Protein AF-A0A5J4TDN3-F1 (afdb_monomer_lite)

Radius of gyration: 13.09 Å; chains: 1; bounding box: 30×10×34 Å

Foldseek 3Di:
DDDPVQKDFDAWPDADLQFTKTWIARNVPRDIDIDTDGPQPDPVSVPD

pLDDT: mean 89.15, std 10.66, range [58.09, 98.0]

InterPro domains:
  IPR011009 Protein kinase-like domain superfamily [SSF56112] (8-44)

Organism: NCBI:txid222440

Structure (mmCIF, N/CA/C/O backbone):
data_AF-A0A5J4TDN3-F1
#
_entry.id   AF-A0A5J4TDN3-F1
#
loop_
_atom_site.group_PDB
_atom_site.id
_atom_site.type_symbol
_atom_site.label_atom_id
_atom_site.label_alt_id
_atom_site.label_comp_id
_atom_site.label_asym_id
_atom_site.label_entity_id
_atom_site.label_seq_id
_atom_site.pdbx_PDB_ins_code
_atom_site.Cartn_x
_atom_site.Cartn_y
_atom_site.Cartn_z
_atom_site.occupancy
_atom_site.B_iso_or_equiv
_atom_site.auth_seq_id
_atom_site.auth_comp_id
_atom_site.auth_asym_id
_atom_site.auth_atom_id
_atom_site.pdbx_PDB_model_num
ATOM 1 N N . MET A 1 1 ? 6.672 6.956 17.433 1.00 70.12 1 MET A N 1
ATOM 2 C CA . MET A 1 1 ? 7.317 6.322 16.262 1.00 70.12 1 MET A CA 1
ATOM 3 C C . MET A 1 1 ? 6.240 5.535 15.542 1.00 70.12 1 MET A C 1
ATOM 5 O O . MET A 1 1 ? 5.666 4.666 16.179 1.00 70.12 1 MET A O 1
ATOM 9 N N . LEU A 1 2 ? 5.918 5.891 14.296 1.00 78.19 2 LEU A N 1
ATOM 10 C CA . LEU A 1 2 ? 4.866 5.223 13.522 1.00 78.19 2 LEU A CA 1
ATOM 11 C C . LEU A 1 2 ? 5.375 3.840 13.093 1.00 78.19 2 LEU A C 1
ATOM 13 O O . LEU A 1 2 ? 6.416 3.758 12.433 1.00 78.19 2 LEU A O 1
ATOM 17 N N . LYS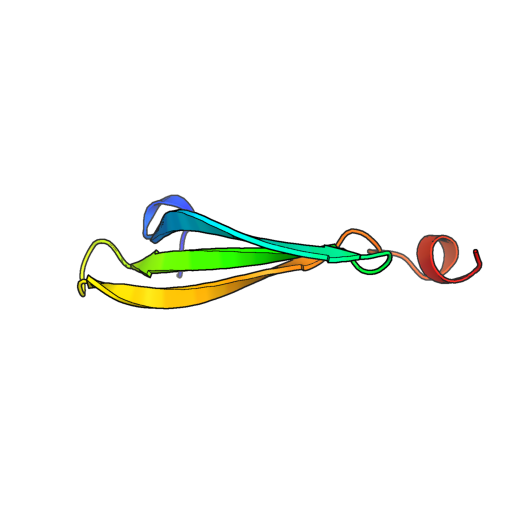 A 1 3 ? 4.707 2.758 13.497 1.00 92.69 3 LYS A N 1
ATOM 18 C CA . LYS A 1 3 ? 5.083 1.398 13.101 1.00 92.69 3 LYS A CA 1
ATOM 19 C C . LYS A 1 3 ? 4.140 0.907 12.021 1.00 92.69 3 LYS A C 1
ATOM 21 O O . LYS A 1 3 ? 2.946 1.153 12.048 1.00 92.69 3 LYS A O 1
ATOM 26 N N . LYS A 1 4 ? 4.669 0.084 11.120 1.00 90.81 4 LYS A N 1
ATOM 27 C CA . LYS A 1 4 ? 3.862 -0.575 10.088 1.00 90.81 4 LYS A CA 1
ATOM 28 C C . LYS A 1 4 ? 2.723 -1.430 10.679 1.00 90.81 4 LYS A C 1
ATOM 30 O O . LYS A 1 4 ? 1.719 -1.642 10.019 1.00 90.81 4 LYS A O 1
ATOM 35 N N . SER A 1 5 ? 2.896 -1.942 11.899 1.00 95.12 5 SER A N 1
ATOM 36 C CA . SER A 1 5 ? 1.880 -2.712 12.627 1.00 95.12 5 SER A CA 1
ATOM 37 C C . SER A 1 5 ? 0.697 -1.877 13.114 1.00 95.12 5 SER A C 1
ATOM 39 O O . SER A 1 5 ? -0.317 -2.459 13.481 1.00 95.12 5 SER A O 1
ATOM 41 N N . ASP A 1 6 ? 0.833 -0.550 13.145 1.00 96.31 6 ASP A N 1
ATOM 42 C CA . ASP A 1 6 ? -0.211 0.360 13.625 1.00 96.31 6 ASP A CA 1
ATOM 43 C C . ASP A 1 6 ? -1.280 0.603 12.546 1.00 96.31 6 ASP A C 1
ATOM 45 O O . ASP A 1 6 ? -2.344 1.148 12.830 1.00 96.31 6 ASP A O 1
ATOM 49 N N . ASP A 1 7 ? -1.026 0.145 11.317 1.00 96.38 7 ASP A N 1
ATOM 50 C CA . ASP A 1 7 ? 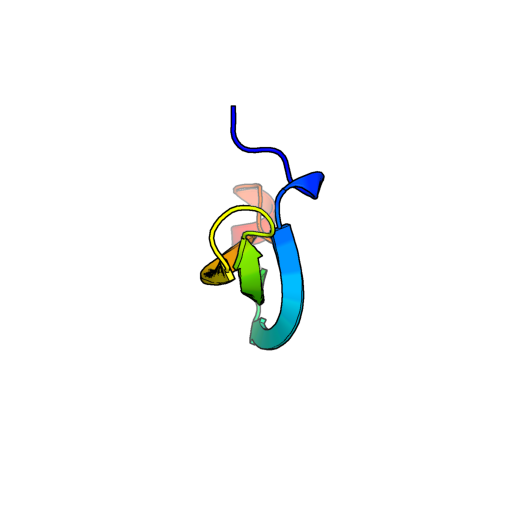-1.881 0.322 10.153 1.00 96.38 7 ASP A CA 1
ATOM 51 C C . ASP A 1 7 ? -2.269 -1.025 9.531 1.00 96.38 7 ASP A C 1
ATOM 53 O O . ASP A 1 7 ? -1.474 -1.964 9.421 1.00 96.38 7 ASP A O 1
ATOM 57 N N . ARG A 1 8 ? -3.502 -1.102 9.028 1.00 97.19 8 ARG A N 1
ATOM 58 C CA . ARG A 1 8 ? -4.008 -2.239 8.256 1.00 97.19 8 ARG A CA 1
ATOM 59 C C . ARG A 1 8 ? -4.168 -1.854 6.792 1.00 97.19 8 ARG A C 1
ATOM 61 O O . ARG A 1 8 ? -4.860 -0.892 6.467 1.00 97.19 8 ARG A O 1
ATOM 68 N N . VAL A 1 9 ? -3.587 -2.648 5.892 1.00 96.62 9 VAL A N 1
ATOM 69 C CA . VAL A 1 9 ? -3.797 -2.486 4.446 1.00 96.62 9 VAL A CA 1
ATOM 70 C C . VAL A 1 9 ? -5.216 -2.915 4.082 1.00 96.62 9 VAL A C 1
ATOM 72 O O . VAL A 1 9 ? -5.620 -4.038 4.377 1.00 96.62 9 VAL A O 1
ATOM 75 N N . ILE A 1 10 ? -5.956 -2.019 3.429 1.00 97.62 10 ILE A N 1
ATOM 76 C CA . ILE A 1 10 ? -7.314 -2.277 2.942 1.00 97.62 10 ILE A CA 1
ATOM 77 C C . ILE A 1 10 ? -7.255 -2.801 1.508 1.00 97.62 10 ILE A C 1
ATOM 79 O O . ILE A 1 10 ? -7.768 -3.877 1.219 1.00 97.62 10 ILE A O 1
ATOM 83 N N . ARG A 1 11 ? -6.632 -2.040 0.597 1.00 97.69 11 ARG A N 1
ATOM 84 C CA . ARG A 1 11 ? -6.507 -2.419 -0.820 1.00 97.69 11 ARG A CA 1
ATOM 85 C C . ARG A 1 11 ? -5.356 -1.708 -1.520 1.00 97.69 11 ARG A C 1
ATOM 87 O O . ARG A 1 11 ? -4.941 -0.623 -1.109 1.00 97.69 11 ARG A O 1
ATOM 94 N N . ALA A 1 12 ? -4.890 -2.293 -2.619 1.00 96.81 12 ALA A N 1
ATOM 95 C CA . ALA A 1 12 ? -4.034 -1.593 -3.569 1.00 96.81 12 ALA A CA 1
ATOM 96 C C . ALA A 1 12 ? -4.840 -0.512 -4.310 1.00 96.81 12 ALA A C 1
ATOM 98 O O . ALA A 1 12 ? -6.003 -0.719 -4.652 1.00 96.81 12 ALA A O 1
ATOM 99 N N . LEU A 1 13 ? -4.214 0.641 -4.540 1.00 96.88 13 LEU A N 1
ATOM 100 C CA . LEU A 1 13 ? -4.773 1.750 -5.323 1.00 96.88 13 LEU A CA 1
ATOM 101 C C . LEU A 1 13 ? -4.160 1.842 -6.723 1.00 96.88 13 LEU A C 1
ATOM 103 O O . LEU A 1 13 ? -4.732 2.473 -7.602 1.00 96.88 13 LEU A O 1
ATOM 107 N N . GLY A 1 14 ? -3.000 1.222 -6.933 1.00 94.56 14 GLY A N 1
ATOM 108 C CA . GLY A 1 14 ? -2.333 1.174 -8.228 1.00 94.56 14 GLY A CA 1
ATOM 109 C C . GLY A 1 14 ? -0.843 0.891 -8.094 1.00 94.56 14 GLY A C 1
ATOM 110 O O . GLY A 1 14 ? -0.249 1.076 -7.025 1.00 94.56 14 GLY A O 1
ATOM 111 N N . HIS A 1 15 ? -0.238 0.457 -9.196 1.00 94.00 15 HIS A N 1
ATOM 112 C CA . HIS A 1 15 ? 1.197 0.238 -9.319 1.00 94.00 15 HIS A CA 1
ATOM 113 C C . HIS A 1 15 ? 1.725 0.886 -10.603 1.00 94.00 15 HIS A C 1
ATOM 115 O O . HIS A 1 15 ? 1.020 0.982 -11.602 1.00 94.00 15 HIS A O 1
ATOM 121 N N . GLY A 1 16 ? 2.979 1.324 -10.571 1.00 88.25 16 GLY A N 1
ATOM 122 C CA . GLY A 1 16 ? 3.707 1.830 -11.731 1.00 88.25 16 GLY A CA 1
ATOM 123 C C . GLY A 1 16 ? 5.207 1.616 -11.557 1.00 88.25 16 GLY A C 1
ATOM 124 O O . GLY A 1 16 ? 5.638 1.066 -10.542 1.00 88.25 16 GLY A O 1
ATOM 125 N N . SER A 1 17 ? 6.001 2.088 -12.518 1.00 82.25 17 SER A N 1
ATOM 126 C CA . SER A 1 17 ? 7.468 1.938 -12.524 1.00 82.25 17 SER A CA 1
ATOM 127 C C . SER A 1 17 ? 8.133 2.422 -11.228 1.00 82.25 17 SER A C 1
ATOM 129 O O . SER A 1 17 ? 9.051 1.789 -10.721 1.00 82.25 17 SER A O 1
ATOM 131 N N . PHE A 1 18 ? 7.615 3.492 -10.622 1.00 82.00 18 PHE A N 1
ATOM 132 C CA . PHE A 1 18 ? 8.162 4.071 -9.389 1.00 82.00 18 PHE A CA 1
ATOM 133 C C . PHE A 1 18 ? 7.739 3.350 -8.098 1.00 82.00 18 PHE A C 1
ATOM 135 O O . PHE A 1 18 ? 8.332 3.574 -7.039 1.00 82.00 18 PHE A O 1
ATOM 142 N N . GLY A 1 19 ? 6.718 2.495 -8.156 1.00 90.94 19 GLY A N 1
ATOM 143 C CA . GLY A 1 19 ? 6.230 1.732 -7.011 1.00 90.94 19 GLY A CA 1
ATOM 144 C C . GLY A 1 19 ? 4.710 1.672 -6.902 1.00 90.94 19 GLY A C 1
ATOM 145 O O . GLY A 1 19 ? 3.985 1.901 -7.868 1.00 90.94 19 GLY A O 1
ATOM 146 N N . SER A 1 20 ? 4.213 1.347 -5.709 1.00 94.62 20 SER A N 1
ATOM 147 C CA . SER A 1 20 ? 2.802 1.002 -5.467 1.00 94.62 20 SER A CA 1
ATOM 148 C C . SER A 1 20 ? 2.161 1.884 -4.401 1.00 94.62 20 SER A C 1
ATOM 150 O O . SER A 1 20 ? 2.824 2.298 -3.450 1.00 94.62 20 SER A O 1
ATOM 152 N N . ALA A 1 21 ? 0.871 2.174 -4.559 1.00 96.62 21 ALA A N 1
ATOM 153 C CA . ALA A 1 21 ? 0.068 2.905 -3.584 1.00 96.62 21 ALA A CA 1
ATOM 154 C C . ALA A 1 21 ? -0.975 1.982 -2.941 1.00 96.62 21 ALA A C 1
ATOM 156 O O . ALA A 1 21 ? -1.597 1.167 -3.626 1.00 96.62 21 ALA A O 1
ATOM 157 N N . PHE A 1 22 ? -1.183 2.131 -1.635 1.00 97.50 22 PHE A N 1
ATOM 158 C CA . PHE A 1 22 ? -2.123 1.334 -0.850 1.00 97.50 22 PHE A CA 1
ATOM 159 C C . PHE A 1 22 ? -3.001 2.243 -0.002 1.00 97.50 22 PHE A C 1
ATOM 161 O O . PHE A 1 22 ? -2.500 3.172 0.628 1.00 97.50 22 PHE A O 1
ATOM 168 N N . LEU A 1 23 ? -4.296 1.943 0.039 1.00 98.00 23 LEU A N 1
ATOM 169 C CA . LEU A 1 23 ? -5.198 2.494 1.039 1.00 98.00 23 LEU A CA 1
ATOM 170 C C . LEU A 1 23 ? -4.994 1.711 2.334 1.00 98.00 23 LEU A C 1
ATOM 172 O O . LEU A 1 23 ? -5.092 0.478 2.330 1.00 98.00 23 LEU A O 1
ATO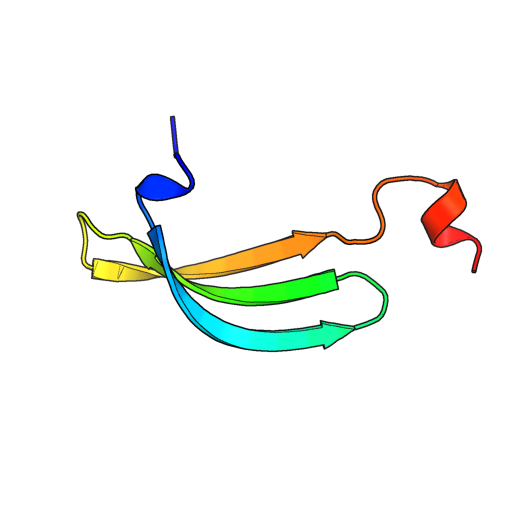M 176 N N . VAL A 1 24 ? -4.728 2.422 3.422 1.00 97.88 24 VAL A N 1
ATOM 177 C CA . VAL A 1 24 ? -4.573 1.843 4.757 1.00 97.88 24 VAL A CA 1
ATOM 178 C C . VAL A 1 24 ? -5.487 2.550 5.750 1.00 97.88 24 VAL A C 1
ATOM 180 O O . VAL A 1 24 ? -5.924 3.676 5.510 1.00 97.88 24 VAL A O 1
ATOM 183 N N . THR A 1 25 ? -5.766 1.882 6.862 1.00 98.00 25 THR A N 1
ATOM 184 C CA . THR A 1 25 ? -6.428 2.473 8.026 1.00 98.00 25 THR A CA 1
ATOM 185 C C . THR A 1 25 ? -5.510 2.347 9.228 1.00 98.00 25 THR A C 1
ATOM 187 O O . THR A 1 25 ? -5.046 1.244 9.525 1.00 98.00 25 THR A O 1
ATOM 190 N N . GLU A 1 26 ? -5.302 3.455 9.930 1.00 97.12 26 GLU A N 1
ATOM 191 C CA . GLU A 1 26 ? -4.654 3.460 11.239 1.00 97.12 26 GLU A CA 1
ATOM 192 C C . GLU A 1 26 ? -5.584 2.770 12.245 1.00 97.12 26 GLU A C 1
ATOM 194 O O . GLU A 1 26 ? -6.741 3.160 12.408 1.00 97.12 26 GLU A O 1
ATOM 199 N N . ILE A 1 27 ? -5.098 1.727 12.916 1.00 96.38 27 ILE A N 1
ATOM 200 C CA . ILE A 1 27 ? -5.918 0.850 13.765 1.00 96.38 27 ILE A CA 1
ATOM 201 C C . ILE A 1 27 ? -6.478 1.615 14.967 1.00 96.38 27 ILE A C 1
ATOM 203 O O . ILE A 1 27 ? -7.638 1.427 15.323 1.00 96.38 27 ILE A O 1
ATOM 207 N N . ALA A 1 28 ? -5.672 2.486 15.578 1.00 96.38 28 ALA A N 1
ATOM 208 C CA . ALA A 1 28 ? -6.056 3.198 16.794 1.00 96.38 28 ALA A CA 1
ATOM 209 C C . ALA A 1 28 ? -7.135 4.265 16.551 1.00 96.38 28 ALA A C 1
ATOM 211 O O . ALA A 1 28 ? -8.025 4.439 17.378 1.00 96.38 28 ALA A O 1
ATOM 212 N N . SER A 1 29 ? -7.051 4.987 15.430 1.00 96.00 29 SER A N 1
ATOM 213 C CA . SER A 1 29 ? -7.925 6.131 15.140 1.00 96.00 29 SER A CA 1
ATOM 214 C C . SER A 1 29 ? -9.022 5.823 14.117 1.00 96.00 29 SER A C 1
ATOM 216 O O . SER A 1 29 ? -9.950 6.612 13.949 1.00 96.00 29 SER A O 1
ATOM 218 N N . GLY A 1 30 ? -8.905 4.714 13.380 1.00 96.31 30 GLY A N 1
ATOM 219 C CA . GLY A 1 30 ? -9.749 4.401 12.226 1.00 96.31 30 GLY A CA 1
ATOM 220 C C . GLY A 1 30 ? -9.478 5.280 10.998 1.00 96.31 30 GLY A C 1
ATOM 221 O O . GLY A 1 30 ? -10.103 5.082 9.953 1.00 96.31 30 GLY A O 1
ATOM 222 N N . LYS A 1 31 ? -8.553 6.243 11.085 1.00 97.38 31 LYS A N 1
ATOM 223 C CA . LYS A 1 31 ? -8.280 7.209 10.021 1.00 97.38 31 LYS A CA 1
ATOM 224 C C . LYS A 1 31 ? -7.753 6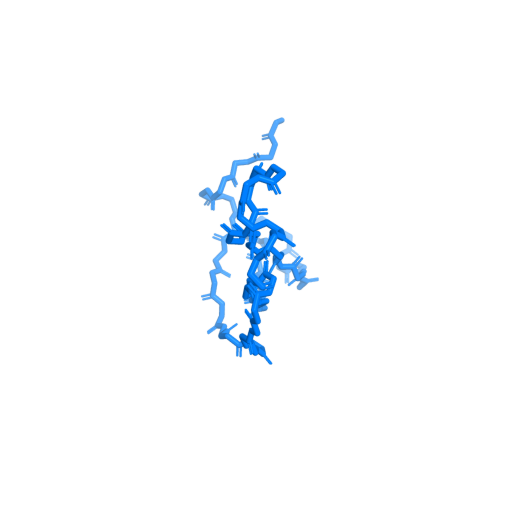.510 8.773 1.00 97.38 31 LYS A C 1
ATOM 226 O O . LYS A 1 31 ? -6.841 5.690 8.845 1.00 97.38 31 LYS A O 1
ATOM 231 N N . GLN A 1 32 ? -8.302 6.875 7.616 1.00 97.38 32 GLN A N 1
ATOM 232 C CA . GLN A 1 32 ? -7.797 6.402 6.331 1.00 97.38 32 GLN A CA 1
ATOM 233 C C . GLN A 1 32 ? -6.598 7.229 5.874 1.00 97.38 32 GLN A C 1
ATOM 235 O O . GLN A 1 32 ? -6.610 8.461 5.924 1.00 97.38 32 GLN A O 1
ATOM 240 N N . LEU A 1 33 ? -5.568 6.530 5.410 1.00 96.12 33 LEU A N 1
ATOM 241 C CA . LEU A 1 33 ? -4.310 7.085 4.929 1.00 96.12 33 LEU A CA 1
ATOM 242 C C . LEU A 1 33 ? -3.893 6.376 3.635 1.00 96.12 33 LEU A C 1
ATOM 244 O O . LEU A 1 33 ? -4.418 5.321 3.271 1.00 96.12 33 LEU A O 1
ATOM 248 N N . VAL A 1 34 ? -2.908 6.946 2.943 1.00 96.12 34 VAL A N 1
ATOM 249 C CA . VAL A 1 34 ? -2.303 6.329 1.760 1.00 96.12 34 VAL A CA 1
ATOM 250 C C . VAL A 1 34 ? -0.837 6.038 2.032 1.00 96.12 34 VAL A C 1
ATOM 252 O O . VAL A 1 34 ? -0.066 6.930 2.380 1.00 96.12 34 VAL A O 1
ATOM 255 N N . TRP A 1 35 ? -0.436 4.790 1.819 1.00 95.06 35 TRP A N 1
ATOM 256 C CA . TRP A 1 35 ? 0.965 4.389 1.832 1.00 95.06 35 TRP A CA 1
ATOM 257 C C . TRP A 1 35 ? 1.521 4.319 0.417 1.00 95.06 35 TRP A C 1
ATOM 259 O O . TRP A 1 35 ? 0.990 3.600 -0.433 1.00 95.06 35 TRP A O 1
ATOM 269 N N . LYS A 1 36 ? 2.638 5.013 0.178 1.00 93.31 36 LYS A N 1
ATOM 270 C CA . LYS A 1 36 ? 3.430 4.879 -1.047 1.00 93.31 36 LYS A CA 1
ATOM 271 C C . LYS A 1 36 ? 4.643 3.997 -0.769 1.00 93.31 36 LYS A C 1
ATOM 273 O O . LYS A 1 36 ? 5.557 4.390 -0.050 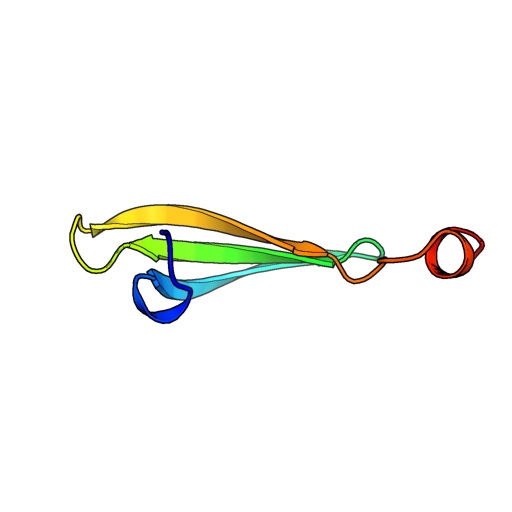1.00 93.31 36 LYS A O 1
ATOM 278 N N . ARG A 1 37 ? 4.667 2.808 -1.368 1.00 91.81 37 ARG A N 1
ATOM 279 C CA . ARG A 1 37 ? 5.857 1.955 -1.409 1.00 91.81 37 ARG A CA 1
ATOM 280 C C . ARG A 1 37 ? 6.679 2.332 -2.634 1.00 91.81 37 ARG A C 1
ATOM 282 O O . ARG A 1 37 ? 6.201 2.172 -3.755 1.00 91.81 37 ARG A O 1
ATOM 289 N N . MET A 1 38 ? 7.898 2.805 -2.410 1.00 90.69 38 MET A N 1
ATOM 290 C CA . MET A 1 38 ? 8.872 3.066 -3.468 1.00 90.69 38 MET A CA 1
ATOM 291 C C . MET A 1 38 ? 9.568 1.761 -3.866 1.00 90.69 38 MET A C 1
ATOM 293 O O . MET A 1 38 ? 10.004 1.014 -2.991 1.00 90.69 38 MET A O 1
ATOM 297 N N . THR A 1 39 ? 9.644 1.488 -5.169 1.00 82.62 39 THR A N 1
ATOM 298 C CA . THR A 1 39 ? 10.396 0.338 -5.714 1.00 82.62 39 THR A CA 1
ATOM 299 C C . THR A 1 39 ? 11.763 0.770 -6.232 1.00 82.62 39 THR A C 1
ATOM 301 O O . THR A 1 39 ? 12.738 0.054 -6.055 1.00 82.62 39 THR A O 1
ATOM 304 N N . ILE A 1 40 ? 11.842 1.970 -6.807 1.00 78.75 40 ILE A N 1
ATOM 305 C CA . ILE A 1 40 ? 13.092 2.604 -7.221 1.00 78.75 40 ILE A CA 1
ATOM 306 C C . ILE A 1 40 ? 13.701 3.277 -5.992 1.00 78.75 40 ILE A C 1
ATOM 308 O O . ILE A 1 40 ? 13.190 4.302 -5.525 1.00 78.75 40 ILE A O 1
ATOM 312 N N . VAL A 1 41 ? 14.772 2.696 -5.459 1.00 75.44 41 VA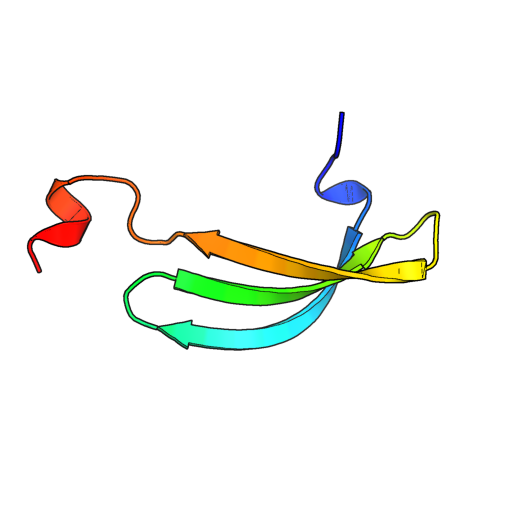L A N 1
ATOM 313 C CA . VAL A 1 41 ? 15.421 3.166 -4.224 1.00 75.44 41 VAL A CA 1
ATOM 314 C C . VAL A 1 41 ? 16.818 3.731 -4.470 1.00 75.44 41 VAL A C 1
ATOM 316 O O . VAL A 1 41 ? 17.330 4.458 -3.622 1.00 75.44 41 VAL A O 1
ATOM 319 N N . SER A 1 42 ? 17.402 3.480 -5.642 1.00 75.50 42 SER A N 1
ATOM 320 C CA . SER A 1 42 ? 18.732 3.958 -6.032 1.00 75.50 42 SER A CA 1
ATOM 321 C C . SER A 1 42 ? 18.706 4.848 -7.282 1.00 75.50 42 SER A C 1
ATOM 323 O O . SER A 1 42 ? 17.685 4.978 -7.963 1.00 75.50 42 SER A O 1
ATOM 325 N N . LYS A 1 43 ? 19.831 5.520 -7.578 1.00 74.31 43 LYS A N 1
ATOM 326 C CA . LYS A 1 43 ? 20.000 6.249 -8.850 1.00 74.31 43 LYS A CA 1
ATOM 327 C C . LYS A 1 43 ? 20.097 5.275 -10.022 1.00 74.31 43 LYS A C 1
ATOM 329 O O . LYS A 1 43 ? 19.678 5.615 -11.123 1.00 74.31 43 LYS A O 1
ATOM 334 N N . GLU A 1 44 ? 20.624 4.087 -9.775 1.00 74.50 44 GLU A N 1
ATOM 335 C CA . GLU A 1 44 ? 20.758 2.995 -10.728 1.00 74.50 44 GLU A CA 1
ATOM 336 C C . GLU A 1 44 ? 19.376 2.487 -11.160 1.00 74.50 44 GLU A C 1
ATOM 338 O O . GLU A 1 44 ? 19.124 2.383 -12.357 1.00 74.50 44 GLU A O 1
ATOM 343 N N . ASP A 1 45 ? 18.433 2.338 -10.223 1.00 68.94 45 ASP A N 1
ATOM 344 C CA . ASP A 1 45 ? 17.038 1.966 -10.518 1.00 68.94 45 ASP A CA 1
ATOM 345 C C . ASP A 1 45 ? 16.295 3.016 -11.374 1.00 68.94 45 ASP A C 1
ATOM 347 O O . ASP A 1 45 ? 15.253 2.716 -11.951 1.00 68.94 45 ASP A O 1
ATOM 351 N N . ARG A 1 46 ? 16.793 4.264 -11.439 1.00 64.62 46 ARG A N 1
ATOM 352 C CA . ARG A 1 46 ? 16.193 5.382 -12.206 1.00 64.62 46 ARG A CA 1
ATOM 353 C C . ARG A 1 46 ? 16.694 5.489 -13.645 1.00 64.62 46 ARG A C 1
ATOM 355 O O . ARG A 1 46 ? 16.219 6.362 -14.364 1.00 64.62 46 ARG A O 1
ATOM 362 N N . ARG A 1 47 ? 17.708 4.708 -14.028 1.00 69.31 47 ARG A N 1
ATOM 363 C CA . ARG A 1 47 ? 18.357 4.796 -15.348 1.00 69.31 47 ARG A CA 1
ATOM 364 C C . ARG A 1 47 ? 17.714 3.912 -16.420 1.00 69.31 47 ARG A C 1
ATOM 366 O O . ARG A 1 47 ? 18.140 4.012 -17.567 1.00 69.31 47 ARG A O 1
ATOM 373 N N . MET A 1 48 ? 16.751 3.067 -16.047 1.00 58.09 48 MET A N 1
ATOM 374 C CA . MET A 1 48 ? 15.915 2.321 -16.995 1.00 58.09 48 MET A CA 1
ATOM 375 C C . MET A 1 48 ? 14.801 3.189 -17.568 1.00 58.09 48 MET A C 1
ATOM 377 O O . MET A 1 48 ? 14.196 3.957 -16.785 1.00 58.09 48 MET A O 1
#

Secondary structure (DSSP, 8-state):
---GGGEEEEEEEEEETTEEEEEEEETTT--EEEEEEES--SSGGG--

Sequence (48 aa):
MLKKSDDRVIRALGHGSFGSAFLVTEIASGKQLVWKRMTIVSKEDRRM